Protein AF-A0A5C3N1X0-F1 (afdb_monomer)

Secondary structure (DSSP, 8-state):
-PPP----GGGG----PPPPPPSEEPPPEEETTEEEEEEEEE-SSHHHHHHHHHHIIIIITSSS--SEEEEEEEEEEEPTT--S-S-GGGEEEEEEEE-TT-TTHHHHHHHHHHHTT--SEEEEEEEEESS------

Solvent-accessible surface area (backbone atoms only — not comparable to full-atom values): 8055 Å² total; per-residue (Å²): 133,84,82,81,82,80,80,55,76,69,84,72,62,85,75,86,72,77,76,90,62,75,75,47,68,55,73,78,46,78,55,96,59,31,41,34,35,41,39,30,29,80,18,60,37,71,70,51,34,53,51,49,52,53,43,43,60,62,58,76,22,53,94,61,64,55,72,27,62,23,24,17,36,26,11,64,32,75,39,90,96,51,86,63,78,89,44,77,83,27,46,44,78,51,67,53,62,40,34,61,86,42,85,71,48,9,61,53,50,38,53,50,33,61,74,71,67,56,61,34,29,26,43,37,39,36,29,35,73,52,83,85,69,75,83,82,130

Sequence (137 aa):
MPPAITSTLDSFVSSSKTPRQVLAASQGIRDRKSTSVASAYKSSTPADARAVLKHHKRVVHEAKPASHEIAAWRCMVLKEGKTGLEGVDDFEVQSGWEDDGERYGGNKILKVMQTEGVIDVIVIVSRWYGFTFLDDG

pLDDT: mean 87.83, std 15.09, range [40.25, 98.69]

Foldseek 3Di:
DDDDPPPDCVVVDPDPDDPFDFPDKDPWDDDDQKIKMKTKGFAQDPVVLVVVLVCCQCPVCVVPHFPFKKKKAWHWDADPPADCPVPPVRTDIDIDIDCRPPPPPGVVVRVVCVVVVPHSMMMIMGMHGHPPPPDPD

Organism: NCBI:txid5364

Nearest PDB structures (foldseek):
  2cve-assembly1_A  TM=8.025E-01  e=1.179E-04  Thermus thermophilus HB8
  1vi7-assembly1_A  TM=7.397E-01  e=3.820E-04  Escherichia coli
  8wa1-assembly1_A  TM=2.534E-01  e=7.455E+00  Nicotiana tabacum
  8w9z-assembly1_a  TM=2.282E-01  e=7.455E+00  Nicotiana tabacum

InterPro domains:
  IPR001498 Impact, N-terminal [PF01205] (32-133)
  IPR020568 Ribosomal protein uS5 domain 2-type superfamily [SSF54211] (25-133)
  IPR023582 Impact family [PTHR16301] (19-130)
  IPR036956 Impact, N-terminal domain superfamily [G3DSA:3.30.230.30] (14-137)

Mean predicted aligned error: 8.34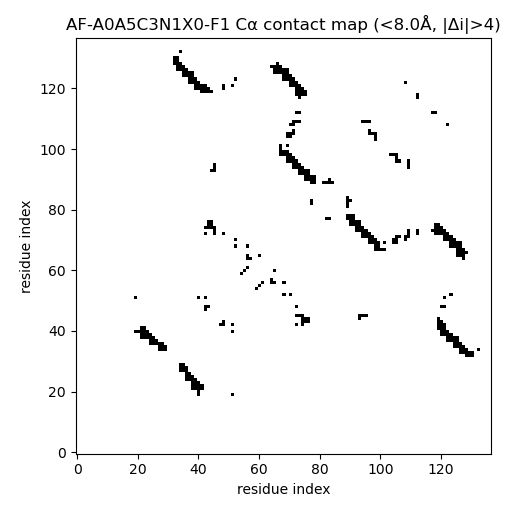 Å

Radius of gyration: 19.33 Å; Cα contacts (8 Å, |Δi|>4): 224; chains: 1; bounding box: 69×28×48 Å

Structure (mmCIF, N/CA/C/O backbone):
data_AF-A0A5C3N1X0-F1
#
_entry.id   AF-A0A5C3N1X0-F1
#
loop_
_atom_site.group_PDB
_atom_site.id
_atom_site.type_symbol
_atom_site.label_atom_id
_atom_site.label_alt_id
_atom_site.label_comp_id
_atom_site.label_asym_id
_atom_site.label_entity_id
_atom_site.label_seq_id
_atom_site.pdbx_PDB_ins_code
_atom_site.Cartn_x
_atom_site.Cartn_y
_atom_site.Cartn_z
_atom_site.occupancy
_atom_site.B_iso_or_equiv
_atom_site.auth_seq_id
_atom_site.auth_comp_id
_atom_site.auth_asym_id
_atom_site.auth_atom_id
_atom_site.pdbx_PDB_model_num
ATOM 1 N N . MET A 1 1 ? 51.852 11.530 16.881 1.00 48.66 1 MET A N 1
ATOM 2 C CA . MET A 1 1 ? 50.608 12.030 16.256 1.00 48.66 1 MET A CA 1
ATOM 3 C C . MET A 1 1 ? 49.490 11.085 16.678 1.00 48.66 1 MET A C 1
ATOM 5 O O . MET A 1 1 ? 49.620 9.909 16.357 1.00 48.66 1 MET A O 1
ATOM 9 N N . PRO A 1 2 ? 48.478 11.497 17.461 1.00 46.25 2 PRO A N 1
ATOM 10 C CA . PRO A 1 2 ? 47.322 10.632 17.683 1.00 46.25 2 PRO A CA 1
ATOM 11 C C . PRO A 1 2 ? 46.489 10.551 16.386 1.00 46.25 2 PRO A C 1
ATOM 13 O O . PRO A 1 2 ? 46.419 11.549 15.662 1.00 46.25 2 PRO A O 1
ATOM 16 N N . PRO A 1 3 ? 45.896 9.391 16.054 1.00 54.25 3 PRO A N 1
ATOM 17 C CA . PRO A 1 3 ? 45.050 9.259 14.873 1.00 54.25 3 PRO A CA 1
ATOM 18 C C . PRO A 1 3 ? 43.754 10.060 15.050 1.00 54.25 3 PRO A C 1
ATOM 20 O O . PRO A 1 3 ? 43.152 10.069 16.124 1.00 54.25 3 PRO A O 1
ATOM 23 N N . ALA A 1 4 ? 43.332 10.741 13.985 1.00 56.94 4 ALA A N 1
ATOM 24 C CA . ALA A 1 4 ? 42.059 11.444 13.936 1.00 56.94 4 ALA A CA 1
ATOM 25 C C . ALA A 1 4 ? 40.911 10.430 14.035 1.00 56.94 4 ALA A C 1
ATOM 27 O O . ALA A 1 4 ? 40.764 9.564 13.172 1.00 56.94 4 ALA A O 1
ATOM 28 N N . ILE A 1 5 ? 40.100 10.541 15.088 1.00 56.19 5 ILE A N 1
ATOM 29 C CA . ILE A 1 5 ? 38.881 9.748 15.253 1.00 56.19 5 ILE A CA 1
ATOM 30 C C . ILE A 1 5 ? 37.890 10.240 14.199 1.00 56.19 5 ILE A C 1
ATOM 32 O O . ILE A 1 5 ? 37.247 11.276 14.361 1.00 56.19 5 ILE A O 1
ATOM 36 N N . THR A 1 6 ? 37.795 9.520 13.088 1.00 56.75 6 THR A N 1
ATOM 37 C CA . THR A 1 6 ? 36.755 9.733 12.082 1.00 56.75 6 THR A CA 1
ATOM 38 C C . THR A 1 6 ? 35.475 9.115 12.634 1.00 56.75 6 THR A C 1
ATOM 40 O O . THR A 1 6 ? 35.157 7.959 12.385 1.00 56.75 6 THR A O 1
ATOM 43 N N . SER A 1 7 ? 34.780 9.873 13.480 1.00 59.84 7 SER A N 1
ATOM 44 C CA . SER A 1 7 ? 33.423 9.537 13.904 1.00 59.84 7 SER A CA 1
ATOM 45 C C . SER A 1 7 ? 32.510 9.716 12.691 1.00 59.84 7 SER A C 1
ATOM 47 O O . SER A 1 7 ? 32.187 10.847 12.321 1.00 59.84 7 SER A O 1
ATOM 49 N N . THR A 1 8 ? 32.186 8.626 11.991 1.00 75.50 8 THR A N 1
ATOM 50 C CA . THR A 1 8 ? 31.156 8.658 10.947 1.00 75.50 8 THR A CA 1
ATOM 51 C C . THR A 1 8 ? 29.779 8.680 11.603 1.00 75.50 8 THR A C 1
ATOM 53 O O . THR A 1 8 ? 29.593 8.207 12.724 1.00 75.50 8 THR A O 1
ATOM 56 N N . LEU A 1 9 ? 28.788 9.240 10.905 1.00 71.00 9 LEU A N 1
ATOM 57 C CA . LEU A 1 9 ? 27.405 9.329 11.392 1.00 71.00 9 LEU A CA 1
ATOM 58 C C . LEU A 1 9 ? 26.818 7.960 11.787 1.00 71.00 9 LEU A C 1
ATOM 60 O O . LEU A 1 9 ? 25.888 7.909 12.589 1.00 71.00 9 LEU A O 1
ATOM 64 N N . ASP A 1 10 ? 27.397 6.868 11.285 1.00 63.88 10 ASP A N 1
ATOM 65 C CA . ASP A 1 10 ? 27.003 5.488 11.567 1.00 63.88 10 ASP A CA 1
ATOM 66 C C . ASP A 1 10 ? 27.029 5.144 13.060 1.00 63.88 10 ASP A C 1
ATOM 68 O O . ASP A 1 10 ? 26.172 4.394 13.522 1.00 63.88 10 ASP A O 1
ATOM 72 N N . SER A 1 11 ? 27.936 5.735 13.853 1.00 70.50 11 SER A N 1
ATOM 73 C CA . SER A 1 11 ? 27.997 5.471 15.300 1.00 70.50 11 SER A CA 1
ATOM 74 C C . SER A 1 11 ? 26.793 6.017 16.074 1.00 70.50 11 SER A C 1
ATOM 76 O O . SER A 1 11 ? 26.572 5.628 17.219 1.00 70.50 11 SER A O 1
ATOM 78 N N . PHE A 1 12 ? 26.019 6.922 15.470 1.00 71.31 12 PHE A N 1
ATOM 79 C CA . PHE A 1 12 ? 24.812 7.505 16.062 1.00 71.31 12 PHE A CA 1
ATOM 80 C C . PHE A 1 12 ? 23.521 6.858 15.545 1.00 71.31 12 PHE A C 1
ATOM 82 O O . PHE A 1 12 ? 22.441 7.134 16.072 1.00 71.31 12 PHE A O 1
ATOM 89 N N . VAL A 1 13 ? 23.602 5.981 14.540 1.00 72.06 13 VAL A N 1
ATOM 90 C CA . VAL A 1 13 ? 22.435 5.287 13.987 1.00 72.06 13 VAL A CA 1
ATOM 91 C C . VAL A 1 13 ? 22.171 4.013 14.793 1.00 72.06 13 VAL A C 1
ATOM 93 O O . VAL A 1 13 ? 22.580 2.916 14.432 1.00 72.06 13 VAL A O 1
ATOM 96 N N . SER A 1 14 ? 21.428 4.149 15.891 1.00 64.31 14 SER A N 1
ATOM 97 C CA . SER A 1 14 ? 20.805 3.008 16.576 1.00 64.31 14 SER A CA 1
ATOM 98 C C . SER A 1 14 ? 19.428 2.748 15.960 1.00 64.31 14 SER A C 1
ATOM 100 O O . SER A 1 14 ? 18.413 3.272 16.420 1.00 64.31 14 SER A O 1
ATOM 102 N N . SER A 1 15 ? 19.377 1.995 14.859 1.00 63.34 15 SER A N 1
ATOM 103 C CA . SER A 1 15 ? 18.108 1.550 14.268 1.00 63.34 15 SER A CA 1
ATOM 104 C C . SER A 1 15 ? 17.942 0.047 14.460 1.00 63.34 15 SER A C 1
ATOM 106 O O . SER A 1 15 ? 18.535 -0.748 13.740 1.00 63.34 15 SER A O 1
ATOM 108 N N . SER A 1 16 ? 17.090 -0.343 15.409 1.00 61.81 16 SER A N 1
ATOM 109 C CA . SER A 1 16 ? 16.653 -1.730 15.629 1.00 61.81 16 SER A CA 1
ATOM 110 C C . SER A 1 16 ? 15.391 -2.098 14.837 1.00 61.81 16 SER A C 1
ATOM 112 O O . SER A 1 16 ? 14.834 -3.179 15.026 1.00 61.81 16 SER A O 1
ATOM 114 N N . LYS A 1 17 ? 14.896 -1.205 13.964 1.00 63.69 17 LYS A N 1
ATOM 115 C CA . LYS A 1 17 ? 13.681 -1.464 13.184 1.00 63.69 17 LYS A CA 1
ATOM 116 C C . LYS A 1 17 ? 13.918 -2.615 12.217 1.00 63.69 17 LYS A C 1
ATOM 118 O O . LYS A 1 17 ? 14.722 -2.496 11.295 1.00 63.69 17 LYS A O 1
ATOM 123 N N . THR A 1 18 ? 13.162 -3.694 12.401 1.00 66.88 18 THR A N 1
ATOM 124 C CA . THR A 1 18 ? 13.094 -4.792 11.439 1.00 66.88 18 THR A CA 1
ATOM 125 C C . THR A 1 18 ? 12.758 -4.231 10.053 1.00 66.88 18 THR A C 1
ATOM 127 O O . THR A 1 18 ? 11.811 -3.440 9.936 1.00 66.88 18 THR A O 1
ATOM 130 N N . PRO A 1 19 ? 13.513 -4.603 9.005 1.00 72.44 19 PRO A N 1
ATOM 131 C CA . PRO A 1 19 ? 13.193 -4.211 7.641 1.00 72.44 19 PRO A CA 1
ATOM 132 C C . PRO A 1 19 ? 11.763 -4.615 7.279 1.00 72.44 19 PRO A C 1
ATOM 134 O O . PRO A 1 19 ? 11.274 -5.668 7.692 1.00 72.44 19 PRO A O 1
ATOM 137 N N . ARG A 1 20 ? 11.075 -3.777 6.499 1.00 84.38 20 ARG A N 1
ATOM 138 C CA . ARG A 1 20 ? 9.725 -4.097 6.028 1.00 84.38 20 ARG A CA 1
ATOM 139 C C . ARG A 1 20 ? 9.812 -5.277 5.060 1.00 84.38 20 ARG A C 1
ATOM 141 O O . ARG A 1 20 ? 10.428 -5.161 4.006 1.00 84.38 20 ARG A O 1
ATOM 148 N N . GLN A 1 21 ? 9.192 -6.399 5.412 1.00 87.56 21 GLN A N 1
ATOM 149 C CA . GLN A 1 21 ? 9.234 -7.614 4.601 1.00 87.56 21 GLN A CA 1
ATOM 150 C C . GLN A 1 21 ? 8.051 -7.671 3.627 1.00 87.56 21 GLN A C 1
ATOM 152 O O . GLN A 1 21 ? 6.905 -7.434 4.017 1.00 87.56 21 GLN A O 1
ATOM 157 N N . VAL A 1 22 ? 8.335 -8.016 2.368 1.00 92.25 22 VAL A N 1
ATOM 158 C CA . VAL A 1 22 ? 7.313 -8.391 1.380 1.00 92.25 22 VAL A CA 1
ATOM 159 C C . VAL A 1 22 ? 6.620 -9.670 1.843 1.00 92.25 22 VAL A C 1
ATOM 161 O O . VAL A 1 22 ? 7.285 -10.660 2.134 1.00 92.25 22 VAL A O 1
ATOM 164 N N . LEU A 1 23 ? 5.288 -9.660 1.881 1.00 94.38 23 LEU A N 1
ATOM 165 C CA . LEU A 1 23 ? 4.492 -10.866 2.118 1.00 94.38 23 LEU A CA 1
ATOM 166 C C . LEU A 1 23 ? 4.438 -11.756 0.883 1.00 94.38 23 LEU A C 1
ATOM 168 O O . LEU A 1 23 ? 4.549 -12.972 0.987 1.00 94.38 23 LEU A O 1
ATOM 172 N N . ALA A 1 24 ? 4.232 -11.136 -0.275 1.00 95.19 24 ALA A N 1
ATOM 173 C CA . ALA A 1 24 ? 4.173 -11.804 -1.561 1.00 95.19 24 ALA A CA 1
ATOM 174 C C . ALA A 1 24 ? 4.501 -10.809 -2.674 1.00 95.19 24 ALA A C 1
ATOM 176 O O . ALA A 1 24 ? 4.160 -9.627 -2.574 1.00 95.19 24 ALA A O 1
ATOM 177 N N . ALA A 1 25 ? 5.117 -11.306 -3.740 1.00 96.38 25 ALA A N 1
ATOM 178 C CA . ALA A 1 25 ? 5.288 -10.583 -4.989 1.00 96.38 25 ALA A CA 1
ATOM 179 C C . ALA A 1 25 ? 4.696 -11.408 -6.136 1.00 96.38 25 ALA A C 1
ATOM 181 O O . ALA A 1 25 ? 4.771 -12.639 -6.128 1.00 96.38 25 ALA A O 1
ATOM 182 N N . SER A 1 26 ? 4.084 -10.740 -7.110 1.00 96.25 26 SER A N 1
ATOM 183 C CA . SER A 1 26 ? 3.621 -11.389 -8.331 1.00 96.25 26 SER A CA 1
ATOM 184 C C . SER A 1 26 ? 4.798 -11.723 -9.243 1.00 96.25 26 SER A C 1
ATOM 186 O O . SER A 1 26 ? 5.892 -11.174 -9.124 1.00 96.25 26 SER A O 1
ATOM 188 N N . GLN A 1 27 ? 4.539 -12.561 -10.241 1.00 94.56 27 GLN A N 1
ATOM 189 C CA . GLN A 1 27 ? 5.398 -12.607 -11.420 1.00 94.56 27 GLN A CA 1
ATOM 190 C C . GLN A 1 27 ? 5.329 -11.278 -12.190 1.00 94.56 27 GLN A C 1
ATOM 192 O O . GLN A 1 27 ? 4.376 -10.503 -12.039 1.00 94.56 27 GLN A O 1
ATOM 197 N N . GLY A 1 28 ? 6.334 -11.032 -13.033 1.00 93.25 28 GLY A N 1
ATOM 198 C CA . GLY A 1 28 ? 6.352 -9.891 -13.940 1.00 93.25 28 GLY A CA 1
ATOM 199 C C . GLY A 1 28 ? 5.341 -10.053 -15.072 1.00 93.25 28 GLY A C 1
ATOM 200 O O . GLY A 1 28 ? 5.403 -11.011 -15.840 1.00 93.25 28 GLY A O 1
ATOM 201 N N . ILE A 1 29 ? 4.430 -9.091 -15.202 1.00 92.75 29 ILE A N 1
ATOM 202 C CA . ILE A 1 29 ? 3.481 -9.014 -16.313 1.00 92.75 29 ILE A CA 1
ATOM 203 C C . ILE A 1 29 ? 4.024 -8.023 -17.334 1.00 92.75 29 ILE A C 1
ATOM 205 O O . ILE A 1 29 ? 4.288 -6.867 -17.002 1.00 92.75 29 ILE A O 1
ATOM 209 N N . ARG A 1 30 ? 4.170 -8.467 -18.584 1.00 91.75 30 ARG A N 1
ATOM 210 C CA . ARG A 1 30 ? 4.569 -7.613 -19.706 1.00 91.75 30 ARG A CA 1
ATOM 211 C C . ARG A 1 30 ? 3.344 -7.207 -20.509 1.00 91.75 30 ARG A C 1
ATOM 213 O O . ARG A 1 30 ? 2.616 -8.066 -20.995 1.00 91.75 30 ARG A O 1
ATOM 220 N N . ASP A 1 31 ? 3.159 -5.907 -20.684 1.00 87.50 31 ASP A N 1
ATOM 221 C CA . ASP A 1 31 ? 2.181 -5.345 -21.610 1.00 87.50 31 ASP A CA 1
ATOM 222 C C . ASP A 1 31 ? 2.842 -4.244 -22.441 1.00 87.50 31 ASP A C 1
ATOM 224 O O . ASP A 1 31 ? 3.396 -3.272 -21.917 1.00 87.50 31 ASP A O 1
ATOM 228 N N . ARG A 1 32 ? 2.796 -4.400 -23.766 1.00 86.19 32 ARG A N 1
ATOM 229 C CA . ARG A 1 32 ? 3.457 -3.510 -24.733 1.00 86.19 32 ARG A CA 1
ATOM 230 C C . ARG A 1 32 ? 4.950 -3.322 -24.407 1.00 86.19 32 ARG A C 1
ATOM 232 O O . ARG A 1 32 ? 5.731 -4.255 -24.546 1.00 86.19 32 ARG A O 1
ATOM 239 N N . LYS A 1 33 ? 5.351 -2.106 -24.014 1.00 87.50 33 LYS A N 1
ATOM 240 C CA . LYS A 1 33 ? 6.726 -1.720 -23.638 1.00 87.50 33 LYS A CA 1
ATOM 241 C C . LYS A 1 33 ? 6.889 -1.548 -22.127 1.00 87.50 33 LYS A C 1
ATOM 243 O O . LYS A 1 33 ? 7.828 -0.889 -21.687 1.00 87.50 33 LYS A O 1
ATOM 248 N N . SER A 1 34 ? 5.949 -2.066 -21.347 1.00 89.56 34 SER A N 1
ATOM 249 C CA . SER A 1 34 ? 5.964 -1.961 -19.899 1.00 89.56 34 SER A CA 1
ATOM 250 C C . SER A 1 34 ? 5.997 -3.327 -19.255 1.00 89.56 34 SER A C 1
ATOM 252 O O . SER A 1 34 ? 5.403 -4.283 -19.749 1.00 89.56 34 SER A O 1
ATOM 254 N N . THR A 1 35 ? 6.673 -3.386 -18.119 1.00 93.00 35 THR A N 1
ATOM 255 C CA . THR A 1 35 ? 6.620 -4.538 -17.226 1.00 93.00 35 THR A CA 1
ATOM 256 C C . THR A 1 35 ? 6.136 -4.068 -15.869 1.00 93.00 35 THR A C 1
ATOM 258 O O . THR A 1 35 ? 6.532 -2.990 -15.416 1.00 93.00 35 THR A O 1
ATOM 261 N N . SER A 1 36 ? 5.285 -4.867 -15.239 1.00 93.69 36 SER A N 1
ATOM 262 C CA . SER A 1 36 ? 4.705 -4.579 -13.935 1.00 93.69 36 SER A CA 1
ATOM 263 C C . SER A 1 36 ? 4.873 -5.750 -12.978 1.00 93.69 36 SER A C 1
ATOM 265 O O . SER A 1 36 ? 4.711 -6.902 -13.376 1.00 93.69 36 SER A O 1
ATOM 267 N N . VAL A 1 37 ? 5.158 -5.446 -11.714 1.00 96.88 37 VAL A N 1
ATOM 268 C CA . VAL A 1 37 ? 5.220 -6.411 -10.607 1.00 96.88 37 VAL A CA 1
ATOM 269 C C . VAL A 1 37 ? 4.399 -5.853 -9.450 1.00 96.88 37 VAL A C 1
ATOM 271 O O . VAL A 1 37 ? 4.533 -4.681 -9.108 1.00 96.88 37 VAL A O 1
ATOM 274 N N . ALA A 1 38 ? 3.541 -6.679 -8.856 1.00 97.69 38 ALA A N 1
ATOM 275 C CA . ALA A 1 38 ? 2.802 -6.333 -7.650 1.00 97.69 38 ALA A CA 1
ATOM 276 C C . ALA A 1 38 ? 3.530 -6.873 -6.412 1.00 97.69 38 ALA A C 1
ATOM 278 O O . ALA A 1 38 ? 3.938 -8.029 -6.404 1.00 97.69 38 ALA A O 1
ATOM 279 N N . SER A 1 39 ? 3.643 -6.071 -5.359 1.00 98.19 39 SER A N 1
ATOM 280 C CA . SER A 1 39 ? 4.189 -6.444 -4.052 1.00 98.19 39 SER A CA 1
ATOM 281 C C . SER A 1 39 ? 3.168 -6.151 -2.957 1.00 98.19 39 SER A C 1
ATOM 283 O O . SER A 1 39 ? 2.607 -5.056 -2.899 1.00 98.19 39 SER A O 1
ATOM 285 N N . ALA A 1 40 ? 2.940 -7.113 -2.068 1.00 98.06 40 ALA A N 1
ATOM 286 C CA . ALA A 1 40 ? 2.052 -6.976 -0.919 1.00 98.06 40 ALA A CA 1
ATOM 287 C C . ALA A 1 40 ? 2.853 -6.883 0.384 1.00 98.06 40 ALA A C 1
ATOM 289 O O . ALA A 1 40 ? 3.795 -7.645 0.607 1.00 98.06 40 ALA A O 1
ATOM 290 N N . TYR A 1 41 ? 2.436 -5.987 1.273 1.00 98.25 41 TYR A N 1
ATOM 291 C CA . TYR A 1 41 ? 3.038 -5.780 2.589 1.00 98.25 41 TYR A CA 1
ATOM 292 C C . TYR A 1 41 ? 1.957 -5.703 3.660 1.00 98.25 41 TYR A C 1
ATOM 294 O O . TYR A 1 41 ? 0.877 -5.172 3.400 1.00 98.25 41 TYR A O 1
ATOM 302 N N . LYS A 1 42 ? 2.264 -6.144 4.887 1.00 97.25 42 LYS A N 1
ATOM 303 C CA . LYS A 1 42 ? 1.393 -5.856 6.037 1.00 97.25 42 LYS A CA 1
ATOM 304 C C . LYS A 1 42 ? 1.335 -4.355 6.261 1.00 97.25 42 LYS A C 1
ATOM 306 O O . LYS A 1 42 ? 2.374 -3.694 6.251 1.00 97.25 42 LYS A O 1
ATOM 311 N N . SER A 1 43 ? 0.136 -3.851 6.514 1.00 96.69 43 SER A N 1
ATOM 312 C CA . SER A 1 43 ? -0.044 -2.501 7.015 1.00 96.69 43 SER A CA 1
ATOM 313 C C . SER A 1 43 ? -1.360 -2.344 7.759 1.00 96.69 43 SER A C 1
ATOM 315 O O . SER A 1 43 ? -2.432 -2.532 7.192 1.00 96.69 43 SER A O 1
ATOM 317 N N . SER A 1 44 ? -1.272 -1.954 9.027 1.00 93.75 44 SER A N 1
ATOM 318 C CA . SER A 1 44 ? -2.432 -1.851 9.922 1.00 93.75 44 SER A CA 1
ATOM 319 C C . SER A 1 44 ? -2.974 -0.427 10.055 1.00 93.75 44 SER A C 1
ATOM 321 O O . SER A 1 44 ? -3.947 -0.210 10.761 1.00 93.75 44 SER A O 1
ATOM 323 N N . THR A 1 45 ? -2.359 0.569 9.406 1.00 97.06 45 THR A N 1
ATOM 324 C CA . THR A 1 45 ? -2.878 1.948 9.378 1.00 97.06 45 THR A CA 1
ATOM 325 C C . THR A 1 45 ? -2.567 2.619 8.038 1.00 97.06 45 THR A C 1
ATOM 327 O O . THR A 1 45 ? -1.519 2.342 7.451 1.00 97.06 45 THR A O 1
ATOM 330 N N . PRO A 1 46 ? -3.379 3.585 7.570 1.00 98.06 46 PRO A N 1
ATOM 331 C CA . PRO A 1 46 ? -3.059 4.343 6.356 1.00 98.06 46 PRO A CA 1
ATOM 332 C C . PRO A 1 46 ? -1.726 5.103 6.417 1.00 98.06 46 PRO A C 1
ATOM 334 O O . PRO A 1 46 ? -1.067 5.308 5.399 1.00 98.06 46 PRO A O 1
ATOM 337 N N . ALA A 1 47 ? -1.319 5.554 7.608 1.00 97.31 47 ALA A N 1
ATOM 338 C CA . ALA A 1 47 ? -0.029 6.213 7.799 1.00 97.31 47 ALA A CA 1
ATOM 339 C C . ALA A 1 47 ? 1.136 5.237 7.586 1.00 97.31 47 ALA A C 1
ATOM 341 O O . ALA A 1 47 ? 2.107 5.571 6.903 1.00 97.31 47 ALA A O 1
ATOM 342 N N . ASP A 1 48 ? 1.017 4.022 8.123 1.00 96.81 48 ASP A N 1
ATOM 343 C CA . ASP A 1 48 ? 1.990 2.963 7.887 1.00 96.81 48 ASP A CA 1
ATOM 344 C C . ASP A 1 48 ? 2.019 2.544 6.411 1.00 96.81 48 ASP A C 1
ATOM 346 O O . ASP A 1 48 ? 3.104 2.430 5.847 1.00 96.81 48 ASP A O 1
ATOM 350 N N . ALA A 1 49 ? 0.864 2.437 5.750 1.00 98.00 49 ALA A N 1
ATOM 351 C CA . ALA A 1 49 ? 0.766 2.065 4.339 1.00 98.00 49 ALA A CA 1
ATOM 352 C C . ALA A 1 49 ? 1.558 3.041 3.453 1.00 98.00 49 ALA A C 1
ATOM 354 O O . ALA A 1 49 ? 2.402 2.638 2.651 1.00 98.00 49 ALA A O 1
ATOM 355 N N . ARG A 1 50 ? 1.396 4.349 3.680 1.00 97.94 50 ARG A N 1
ATOM 356 C CA . ARG A 1 50 ? 2.188 5.385 2.996 1.00 97.94 50 ARG A CA 1
ATOM 357 C C . ARG A 1 50 ? 3.681 5.308 3.320 1.00 97.94 50 ARG A C 1
ATOM 359 O O . ARG A 1 50 ? 4.523 5.551 2.454 1.00 97.94 50 ARG A O 1
ATOM 366 N N . ALA A 1 51 ? 4.038 4.946 4.551 1.00 96.88 51 ALA A N 1
ATOM 367 C CA . ALA A 1 51 ? 5.433 4.731 4.925 1.00 96.88 51 ALA A CA 1
ATOM 368 C C . ALA A 1 51 ? 6.040 3.493 4.238 1.00 96.88 51 ALA A C 1
ATOM 370 O O . ALA A 1 51 ? 7.209 3.537 3.849 1.00 96.88 51 ALA A O 1
ATOM 371 N N . VAL A 1 52 ? 5.263 2.418 4.054 1.00 97.50 52 VAL A N 1
ATOM 372 C CA . VAL A 1 52 ? 5.652 1.245 3.257 1.00 97.50 52 VAL A CA 1
ATOM 373 C C . VAL A 1 52 ? 5.873 1.650 1.804 1.00 97.50 52 VAL A C 1
ATOM 375 O O . VAL A 1 52 ? 6.936 1.354 1.267 1.00 97.50 52 VAL A O 1
ATOM 378 N N . LEU A 1 53 ? 4.938 2.381 1.191 1.00 97.81 53 LEU A N 1
ATOM 379 C CA . LEU A 1 53 ? 5.069 2.855 -0.190 1.00 97.81 53 LEU A CA 1
ATOM 380 C C . LEU A 1 53 ? 6.340 3.687 -0.393 1.00 97.81 53 LEU A C 1
ATOM 382 O O . LEU A 1 53 ? 7.121 3.442 -1.312 1.00 97.81 53 LEU A O 1
ATOM 386 N N . LYS A 1 54 ? 6.608 4.627 0.521 1.00 97.06 54 LYS A N 1
ATOM 387 C CA . LYS A 1 54 ? 7.834 5.434 0.494 1.00 97.06 54 LYS A CA 1
ATOM 388 C C . LYS A 1 54 ? 9.095 4.575 0.615 1.00 97.06 54 LYS A C 1
ATOM 390 O O . LYS A 1 54 ? 10.081 4.861 -0.058 1.00 97.06 54 LYS A O 1
ATOM 395 N N . HIS A 1 55 ? 9.081 3.560 1.480 1.00 95.56 55 HIS A N 1
ATOM 396 C CA . HIS A 1 55 ? 10.201 2.633 1.640 1.00 95.56 55 HIS A CA 1
ATOM 397 C C . HIS A 1 55 ? 10.412 1.781 0.384 1.00 95.56 55 HIS A C 1
ATOM 399 O O . HIS A 1 55 ? 11.539 1.678 -0.088 1.00 95.56 55 HIS A O 1
ATOM 405 N N . HIS A 1 56 ? 9.340 1.239 -0.193 1.00 96.62 56 HIS A N 1
ATOM 406 C CA . HIS A 1 56 ? 9.386 0.466 -1.429 1.00 96.62 56 HIS A CA 1
ATOM 407 C C . HIS A 1 56 ? 10.038 1.274 -2.559 1.00 96.62 56 HIS A C 1
ATOM 409 O O . HIS A 1 56 ? 11.061 0.874 -3.107 1.00 96.62 56 HIS A O 1
ATOM 415 N N . LYS A 1 57 ? 9.543 2.497 -2.787 1.00 95.44 57 LYS A N 1
ATOM 416 C CA . LYS A 1 57 ? 10.052 3.400 -3.827 1.00 95.44 57 LYS A CA 1
ATOM 417 C C . LYS A 1 57 ? 11.516 3.810 -3.633 1.00 95.44 57 LYS A C 1
ATOM 419 O O . LYS A 1 57 ? 12.228 3.994 -4.611 1.00 95.44 57 LYS A O 1
ATOM 424 N N . ARG A 1 58 ? 11.954 4.035 -2.388 1.00 94.88 58 ARG A N 1
ATOM 425 C CA . ARG A 1 58 ? 13.258 4.672 -2.101 1.00 94.88 58 ARG A CA 1
ATOM 426 C C . ARG A 1 58 ? 14.360 3.723 -1.663 1.00 94.88 58 ARG A C 1
ATOM 428 O O . ARG A 1 58 ? 15.506 4.140 -1.665 1.00 94.88 58 ARG A O 1
ATOM 435 N N . VAL A 1 59 ? 14.007 2.525 -1.213 1.00 93.00 59 VAL A N 1
ATOM 436 C CA . VAL A 1 59 ? 14.961 1.5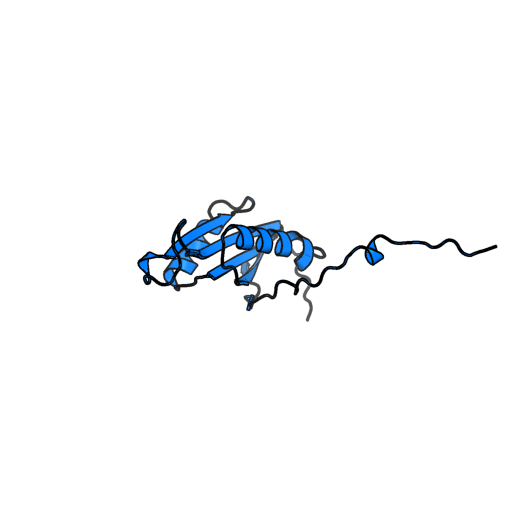55 -0.664 1.00 93.00 59 VAL A CA 1
ATOM 437 C C . VAL A 1 59 ? 14.913 0.276 -1.481 1.00 93.00 59 VAL A C 1
ATOM 439 O O . VAL A 1 59 ? 15.931 -0.143 -2.011 1.00 93.00 59 VAL A O 1
ATOM 442 N N . VAL A 1 60 ? 13.728 -0.318 -1.651 1.00 93.38 60 VAL A N 1
ATOM 443 C CA . VAL A 1 60 ? 13.599 -1.576 -2.409 1.00 93.38 60 VAL A CA 1
ATOM 444 C C . VAL A 1 60 ? 13.938 -1.355 -3.885 1.00 93.38 60 VAL A C 1
ATOM 446 O O . VAL A 1 60 ? 14.685 -2.133 -4.469 1.00 93.38 60 VAL A O 1
ATOM 449 N N . HIS A 1 61 ? 13.450 -0.263 -4.475 1.00 94.25 61 HIS A N 1
ATOM 450 C CA . HIS A 1 61 ? 13.723 0.107 -5.866 1.00 94.25 61 HIS A CA 1
ATOM 451 C C . HIS A 1 61 ? 14.795 1.190 -6.025 1.00 94.25 61 HIS A C 1
ATOM 453 O O . HIS A 1 61 ? 14.858 1.831 -7.069 1.00 94.25 61 HIS A O 1
ATOM 459 N N . GLU A 1 62 ? 15.674 1.378 -5.034 1.00 92.94 62 GLU A N 1
ATOM 460 C CA . GLU A 1 62 ? 16.775 2.349 -5.131 1.00 92.94 62 GLU A CA 1
ATOM 461 C C . GLU A 1 62 ? 17.665 2.080 -6.354 1.00 92.94 62 GLU A C 1
ATOM 463 O O . GLU A 1 62 ? 17.897 2.972 -7.168 1.00 92.94 62 GLU A O 1
ATOM 468 N N . ALA A 1 63 ? 18.115 0.832 -6.514 1.00 92.50 63 ALA A N 1
ATOM 469 C CA . ALA A 1 63 ? 19.009 0.439 -7.601 1.00 92.50 63 ALA A CA 1
ATOM 470 C C . ALA A 1 63 ? 18.330 0.469 -8.981 1.00 92.50 63 ALA A C 1
ATOM 472 O O . ALA A 1 63 ? 18.993 0.668 -9.999 1.00 92.50 63 ALA A O 1
ATOM 473 N N . LYS A 1 64 ? 17.007 0.265 -9.027 1.00 91.00 64 LYS A N 1
ATOM 474 C CA . LYS A 1 64 ? 16.224 0.223 -10.268 1.00 91.00 64 LYS A CA 1
ATOM 475 C C . LYS A 1 64 ? 14.849 0.876 -10.078 1.00 91.00 64 LYS A C 1
ATOM 477 O O . LYS A 1 64 ? 13.846 0.165 -9.961 1.00 91.00 64 LYS A O 1
ATOM 482 N N . PRO A 1 65 ? 14.777 2.217 -10.088 1.00 94.50 65 PRO A N 1
ATOM 483 C CA . PRO A 1 65 ? 13.528 2.928 -9.846 1.00 94.50 65 PRO A CA 1
ATOM 484 C C . PRO A 1 65 ? 12.445 2.547 -10.858 1.00 94.50 65 PRO A C 1
ATOM 486 O O . PRO A 1 65 ? 12.693 2.520 -12.068 1.00 94.50 65 PRO A O 1
ATOM 489 N N . ALA A 1 66 ? 11.237 2.262 -10.371 1.00 94.56 66 ALA A N 1
ATOM 490 C CA . ALA A 1 66 ? 10.070 2.126 -11.231 1.00 94.56 66 ALA A CA 1
ATOM 491 C C . ALA A 1 66 ? 9.699 3.477 -11.851 1.00 94.56 66 ALA A C 1
ATOM 493 O O . ALA A 1 66 ? 9.918 4.537 -11.264 1.00 94.56 66 ALA A O 1
ATOM 494 N N . SER A 1 67 ? 9.111 3.438 -13.046 1.00 94.25 67 SER A N 1
ATOM 495 C CA . SER A 1 67 ? 8.538 4.633 -13.671 1.00 94.25 67 SER A CA 1
ATOM 496 C C . SER A 1 67 ? 7.333 5.140 -12.879 1.00 94.25 67 SER A C 1
ATOM 498 O O . SER A 1 67 ? 7.157 6.348 -12.761 1.00 94.25 67 SER A O 1
ATOM 500 N N . HIS A 1 68 ? 6.536 4.217 -12.329 1.00 94.31 68 HIS A N 1
ATOM 501 C CA . HIS A 1 68 ? 5.386 4.514 -11.480 1.00 94.31 68 HIS A CA 1
ATOM 502 C C . HIS A 1 68 ? 5.254 3.476 -10.364 1.00 94.31 68 HIS A C 1
ATOM 504 O O . HIS A 1 68 ? 5.425 2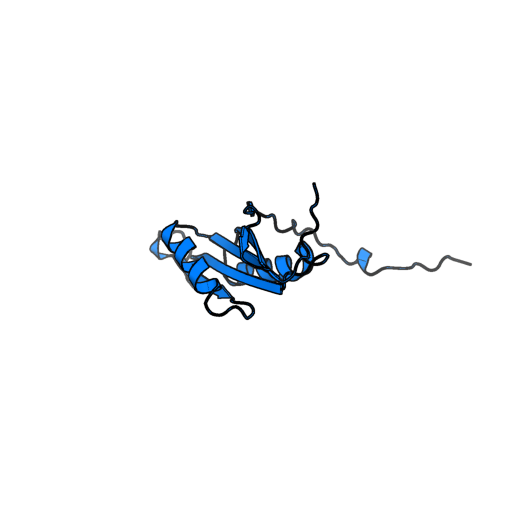.279 -10.611 1.00 94.31 68 HIS A O 1
ATOM 510 N N . GLU A 1 69 ? 4.905 3.944 -9.169 1.00 96.62 69 GLU A N 1
ATOM 511 C CA . GLU A 1 69 ? 4.560 3.131 -8.000 1.00 96.62 69 GLU A CA 1
ATOM 512 C C . GLU A 1 69 ? 3.098 3.371 -7.616 1.00 96.62 69 GLU A C 1
ATOM 514 O O . GLU A 1 69 ? 2.768 4.322 -6.911 1.00 96.62 69 GLU A O 1
ATOM 519 N N . ILE A 1 70 ? 2.208 2.510 -8.099 1.00 97.50 70 ILE A N 1
ATOM 520 C CA . ILE A 1 70 ? 0.761 2.645 -7.915 1.00 97.50 70 ILE A CA 1
ATOM 521 C C . ILE A 1 70 ? 0.364 1.804 -6.714 1.00 97.50 70 ILE A C 1
ATOM 523 O O . ILE A 1 70 ? 0.696 0.626 -6.665 1.00 97.50 70 ILE A O 1
ATOM 527 N N . ALA A 1 71 ? -0.376 2.345 -5.756 1.00 98.31 71 ALA A N 1
ATOM 528 C CA . ALA A 1 71 ? -0.697 1.612 -4.540 1.00 98.31 71 ALA A CA 1
ATOM 529 C C . ALA A 1 71 ? -2.162 1.714 -4.138 1.00 98.31 71 ALA A C 1
ATOM 531 O O . ALA A 1 71 ? -2.838 2.697 -4.428 1.00 98.31 71 ALA A O 1
ATOM 532 N N . ALA A 1 72 ? -2.626 0.711 -3.398 1.00 98.62 72 ALA A N 1
ATOM 533 C CA . ALA A 1 72 ? -3.864 0.764 -2.636 1.00 98.62 72 ALA A CA 1
ATOM 534 C C . ALA A 1 72 ? -3.709 0.022 -1.311 1.00 98.62 72 ALA A C 1
ATOM 536 O O . ALA A 1 72 ? -2.934 -0.928 -1.201 1.00 98.62 72 ALA A O 1
ATOM 537 N N . TRP A 1 73 ? -4.456 0.451 -0.301 1.00 98.69 73 TRP A N 1
ATOM 538 C CA . TRP A 1 73 ? -4.457 -0.176 1.014 1.00 98.69 73 TRP A CA 1
ATOM 539 C C . TRP A 1 73 ? -5.860 -0.252 1.599 1.00 98.69 73 TRP A C 1
ATOM 541 O O . TRP A 1 73 ? -6.743 0.554 1.285 1.00 98.69 73 TRP A O 1
ATOM 551 N N . ARG A 1 74 ? -6.035 -1.224 2.493 1.00 98.50 74 ARG A N 1
ATOM 552 C CA . ARG A 1 74 ? -7.209 -1.382 3.353 1.00 98.50 74 ARG A CA 1
ATOM 553 C C . ARG A 1 74 ? -6.709 -1.756 4.739 1.00 98.50 74 ARG A C 1
ATOM 555 O O . ARG A 1 74 ? -6.056 -2.783 4.874 1.00 98.50 74 ARG A O 1
ATOM 562 N N . CYS A 1 75 ? -7.012 -0.945 5.742 1.00 98.19 75 CYS A N 1
ATOM 563 C CA . CYS A 1 75 ? -6.560 -1.152 7.115 1.00 98.19 75 CYS A CA 1
ATOM 564 C C . CYS A 1 75 ? -7.770 -1.203 8.045 1.00 98.19 75 CYS A C 1
ATOM 566 O O . CYS A 1 75 ? -8.583 -0.278 8.036 1.00 98.19 75 CYS A O 1
ATOM 568 N N . MET A 1 76 ? -7.882 -2.266 8.835 1.00 97.12 76 MET A N 1
ATOM 569 C CA . MET A 1 76 ? -8.810 -2.334 9.954 1.00 97.12 76 MET A CA 1
ATOM 570 C C . MET A 1 76 ? -8.207 -1.546 11.113 1.00 97.12 76 MET A C 1
ATOM 572 O O . MET A 1 76 ? -7.184 -1.927 11.677 1.00 97.12 76 MET A O 1
ATOM 576 N N . VAL A 1 77 ? -8.824 -0.422 11.454 1.00 96.94 77 VAL A N 1
ATOM 577 C CA . VAL A 1 77 ? -8.334 0.468 12.504 1.00 96.94 77 VAL A CA 1
ATOM 578 C C . VAL A 1 77 ? -9.341 0.567 13.633 1.00 96.94 77 VAL A C 1
ATOM 580 O O . VAL A 1 77 ? -10.550 0.483 13.421 1.00 96.94 77 VAL A O 1
ATOM 583 N N . LEU A 1 78 ? -8.822 0.761 14.840 1.00 96.56 78 LEU A N 1
ATOM 584 C CA . LEU A 1 78 ? -9.625 1.096 16.002 1.00 96.56 78 LEU A CA 1
ATOM 585 C C . LEU A 1 78 ? -10.163 2.524 15.844 1.00 96.56 78 LEU A C 1
ATOM 587 O O . LEU A 1 78 ? -9.392 3.444 15.562 1.00 96.56 78 LEU A O 1
ATOM 591 N N . LYS A 1 79 ? -11.473 2.706 16.020 1.00 96.06 79 LYS A N 1
ATOM 592 C CA . LYS A 1 79 ? -12.111 4.025 16.006 1.00 96.06 79 LYS A CA 1
ATOM 593 C C . LYS A 1 79 ? -11.613 4.868 17.176 1.00 96.06 79 LYS A C 1
ATOM 595 O O . LYS A 1 79 ? -11.283 4.358 18.248 1.00 96.06 79 LYS A O 1
ATOM 600 N N . GLU A 1 80 ? -11.589 6.180 16.981 1.00 94.75 80 GLU A N 1
ATOM 601 C CA . GLU A 1 80 ? -11.190 7.114 18.030 1.00 94.75 80 GLU A CA 1
ATOM 602 C C . GLU A 1 80 ? -12.077 6.962 19.278 1.00 94.75 80 GLU A C 1
ATOM 604 O O . GLU A 1 80 ? -13.297 6.830 19.185 1.00 94.75 80 GLU A O 1
ATOM 609 N N . GLY A 1 81 ? -11.450 6.943 20.458 1.00 95.25 81 GLY A N 1
ATOM 610 C CA . GLY A 1 81 ? -12.141 6.778 21.739 1.00 95.25 81 GLY A CA 1
ATOM 611 C C . GLY A 1 81 ? -12.613 5.353 22.052 1.00 95.25 81 GLY A C 1
ATOM 612 O O . GLY A 1 81 ? -13.190 5.140 23.117 1.00 95.25 81 GLY A O 1
ATOM 613 N N . LYS A 1 82 ? -12.367 4.375 21.171 1.00 96.75 82 LYS A N 1
ATOM 614 C CA . LYS A 1 82 ? -12.695 2.965 21.408 1.00 96.75 82 LYS A CA 1
ATOM 615 C C . LYS A 1 82 ? -11.527 2.187 22.002 1.00 96.75 82 LYS A C 1
ATOM 617 O O . LYS A 1 82 ? -10.377 2.611 21.925 1.00 96.75 82 LYS A O 1
ATOM 622 N N . THR A 1 83 ? -11.836 1.051 22.626 1.00 94.75 83 THR A N 1
ATOM 623 C CA . THR A 1 83 ? -10.841 0.197 23.302 1.00 94.75 83 THR A CA 1
ATOM 624 C C . THR A 1 83 ? -10.528 -1.076 22.521 1.00 94.75 83 THR A C 1
ATOM 626 O O . THR A 1 83 ? -9.483 -1.684 22.740 1.00 94.75 83 THR A O 1
ATOM 629 N N . GLY A 1 84 ? -11.417 -1.480 21.610 1.00 93.88 84 GLY A N 1
ATOM 630 C CA . GLY A 1 84 ? -11.319 -2.724 20.851 1.00 93.88 84 GLY A CA 1
ATOM 631 C C . GLY A 1 84 ? -11.860 -3.931 21.616 1.00 93.88 84 GLY A C 1
ATOM 632 O O . GLY A 1 84 ? -11.774 -5.051 21.118 1.00 93.88 84 GLY A O 1
ATOM 633 N N . LEU A 1 85 ? -12.405 -3.717 22.820 1.00 94.75 85 LEU A N 1
ATOM 634 C CA . LEU A 1 85 ? -12.950 -4.762 23.688 1.00 94.75 85 LEU A CA 1
ATOM 635 C C . LEU A 1 85 ? -14.482 -4.857 23.611 1.00 94.75 85 LEU A C 1
ATOM 637 O O . LEU A 1 85 ? -15.039 -5.865 24.038 1.00 94.75 85 LEU A O 1
ATOM 641 N N . GLU A 1 86 ? -15.163 -3.846 23.057 1.00 92.75 86 GLU A N 1
ATOM 642 C CA . GLU A 1 86 ? -16.635 -3.798 22.967 1.00 92.75 86 GLU A CA 1
ATOM 643 C C . GLU A 1 86 ? -17.190 -4.518 21.723 1.00 92.75 86 GLU A C 1
ATOM 645 O O . GLU A 1 86 ? -18.398 -4.545 21.498 1.00 92.75 86 GLU A O 1
ATOM 650 N N . GLY A 1 87 ? -16.317 -5.142 20.927 1.00 92.31 87 GLY A N 1
ATOM 651 C CA . GLY A 1 87 ? -16.679 -5.944 19.760 1.00 92.31 87 GLY A CA 1
ATOM 652 C C . GLY A 1 87 ? -16.343 -5.274 18.429 1.00 92.31 87 GLY A C 1
ATOM 653 O O . GLY A 1 87 ? -15.553 -4.337 18.354 1.00 92.31 87 GLY A O 1
ATOM 654 N N . VAL A 1 88 ? -16.926 -5.793 17.345 1.00 91.44 88 VAL A N 1
ATOM 655 C CA . VAL A 1 88 ? -16.577 -5.402 15.965 1.00 91.44 88 VAL A CA 1
ATOM 656 C C . VAL A 1 88 ? -16.875 -3.933 15.651 1.00 91.44 88 VAL A C 1
ATOM 658 O O . VAL A 1 88 ? -16.198 -3.339 14.815 1.00 91.44 88 VAL A O 1
ATOM 661 N N . ASP A 1 89 ? -17.837 -3.330 16.352 1.00 95.19 89 ASP A N 1
ATOM 662 C CA . ASP A 1 89 ? -18.240 -1.936 16.150 1.00 95.19 89 ASP A CA 1
ATOM 663 C C . ASP A 1 89 ? -17.182 -0.926 16.612 1.00 95.19 89 ASP A C 1
ATOM 665 O O . ASP A 1 89 ? -17.243 0.243 16.217 1.00 95.19 89 ASP A O 1
ATOM 669 N N . ASP A 1 90 ? -16.180 -1.365 17.378 1.00 97.06 90 ASP A N 1
ATOM 670 C CA . ASP A 1 90 ? -15.025 -0.545 17.748 1.00 97.06 90 ASP A CA 1
ATOM 671 C C . ASP A 1 90 ? -14.073 -0.295 16.575 1.00 97.06 90 ASP A C 1
ATOM 673 O O . ASP A 1 90 ? -13.224 0.591 16.656 1.00 97.06 90 ASP A O 1
ATOM 677 N N . PHE A 1 91 ? -14.223 -1.032 15.474 1.00 96.62 91 PHE A N 1
ATOM 678 C CA . PHE A 1 91 ? -13.321 -0.975 14.334 1.00 96.62 91 PHE A CA 1
ATOM 679 C C . PHE A 1 91 ? -13.988 -0.381 13.094 1.00 96.62 91 PHE A C 1
ATOM 681 O O . PHE A 1 91 ? -15.205 -0.435 12.900 1.00 96.62 91 PHE A O 1
ATOM 688 N N . GLU A 1 92 ? -13.169 0.191 12.219 1.00 97.31 92 GLU A N 1
ATOM 689 C CA . GLU A 1 92 ? -13.559 0.612 10.877 1.00 97.31 92 GLU A CA 1
ATOM 690 C C . GLU A 1 92 ? -12.492 0.237 9.850 1.00 97.31 92 GLU A C 1
ATOM 692 O O . GLU A 1 92 ? -11.320 0.052 10.174 1.00 97.31 92 GLU A O 1
ATOM 697 N N . VAL A 1 93 ? -12.894 0.132 8.583 1.00 97.75 93 VAL A N 1
ATOM 698 C CA . VAL A 1 93 ? -11.951 -0.064 7.479 1.00 97.75 93 VAL A CA 1
ATOM 699 C C . VAL A 1 93 ? -11.591 1.294 6.895 1.00 97.75 93 VAL A C 1
ATOM 701 O O . VAL A 1 93 ? -12.397 1.902 6.191 1.00 97.75 93 VAL A O 1
ATOM 704 N N . GLN A 1 94 ? -10.354 1.734 7.092 1.00 98.31 94 GLN A N 1
ATOM 705 C CA . GLN A 1 94 ? -9.807 2.881 6.374 1.00 98.31 94 GLN A CA 1
ATOM 706 C C . GLN A 1 94 ? -9.092 2.407 5.109 1.00 98.31 94 GLN A C 1
ATOM 708 O O . GLN A 1 94 ? -8.134 1.635 5.158 1.00 98.31 94 GLN A O 1
ATOM 713 N N . SER A 1 95 ? -9.571 2.870 3.955 1.00 98.38 95 SER A N 1
ATOM 714 C CA . SER A 1 95 ? -9.034 2.508 2.638 1.00 98.38 95 SER A CA 1
ATOM 715 C C . SER A 1 95 ? -8.505 3.735 1.902 1.00 98.38 95 SER A C 1
ATOM 717 O O . SER A 1 95 ? -8.980 4.848 2.120 1.00 98.38 95 SER A O 1
ATOM 719 N N . GLY A 1 96 ? -7.547 3.538 1.003 1.00 98.00 96 GLY A N 1
ATOM 720 C CA . GLY A 1 96 ? -7.022 4.606 0.156 1.00 98.00 96 GLY A CA 1
ATOM 721 C C . GLY A 1 96 ? -6.151 4.070 -0.971 1.00 98.00 96 GLY A C 1
ATOM 722 O O . GLY A 1 96 ? -5.884 2.870 -1.040 1.00 98.00 96 GLY A O 1
ATOM 723 N N . TRP A 1 97 ? -5.753 4.956 -1.881 1.00 98.06 97 TRP A N 1
ATOM 724 C CA . TRP A 1 97 ? -4.901 4.621 -3.017 1.00 98.06 97 TRP A CA 1
ATOM 725 C C . TRP A 1 97 ? -4.053 5.818 -3.458 1.00 98.06 97 TRP A C 1
ATOM 727 O O . TRP A 1 97 ? -4.400 6.969 -3.188 1.00 98.06 97 TRP A O 1
ATOM 737 N N . GLU A 1 98 ? -2.952 5.533 -4.151 1.00 96.62 98 GLU A N 1
ATOM 738 C CA . GLU A 1 98 ? -2.064 6.507 -4.788 1.00 96.62 98 GLU A CA 1
ATOM 739 C C . GLU A 1 98 ? -1.744 6.046 -6.217 1.00 96.62 98 GLU A C 1
ATOM 741 O O . GLU A 1 98 ? -1.392 4.891 -6.440 1.00 96.62 98 GLU A O 1
ATOM 746 N N . ASP A 1 99 ? -1.890 6.945 -7.192 1.00 92.31 99 ASP A N 1
ATOM 747 C CA . ASP A 1 99 ? -1.766 6.623 -8.623 1.00 92.31 99 ASP A CA 1
ATOM 748 C C . ASP A 1 99 ? -0.352 6.878 -9.195 1.00 92.31 99 ASP A C 1
ATOM 750 O O . ASP A 1 99 ? -0.049 6.419 -10.289 1.00 92.31 99 ASP A O 1
ATOM 754 N N . ASP A 1 100 ? 0.496 7.660 -8.511 1.00 89.00 100 ASP A N 1
ATOM 755 C CA . ASP A 1 100 ? 1.837 8.095 -8.975 1.00 89.00 100 ASP A CA 1
ATOM 756 C C . ASP A 1 100 ? 1.882 8.547 -10.454 1.00 89.00 100 ASP A C 1
ATOM 758 O O . ASP A 1 100 ? 2.818 8.262 -11.198 1.00 89.00 100 ASP A O 1
ATOM 762 N N . GLY A 1 101 ? 0.834 9.248 -10.904 1.00 81.38 101 GLY A N 1
ATOM 763 C CA . GLY A 1 101 ? 0.698 9.762 -12.273 1.00 81.38 101 GLY A CA 1
ATOM 764 C C . GLY A 1 101 ? -0.038 8.841 -13.258 1.00 81.38 101 GLY A C 1
ATOM 765 O O . GLY A 1 101 ? -0.464 9.317 -14.312 1.00 81.38 101 GLY A O 1
ATOM 766 N N . GLU A 1 102 ? -0.282 7.571 -12.916 1.00 76.56 102 GLU A N 1
ATOM 767 C CA . GLU A 1 102 ? -1.119 6.655 -13.701 1.00 76.56 102 GLU A CA 1
ATOM 768 C C . GLU A 1 102 ? -2.591 6.780 -13.315 1.00 76.56 102 GLU A C 1
ATOM 770 O O . GLU A 1 102 ? -3.076 6.132 -12.386 1.00 76.56 102 GLU A O 1
ATOM 775 N N . ARG A 1 103 ? -3.336 7.609 -14.055 1.00 77.94 103 ARG A N 1
ATOM 776 C CA . ARG A 1 103 ? -4.760 7.828 -13.771 1.00 77.94 103 ARG A CA 1
ATOM 777 C C . ARG A 1 103 ? -5.521 6.504 -13.655 1.00 77.94 103 ARG A C 1
ATOM 779 O O . ARG A 1 103 ? -5.522 5.692 -14.580 1.00 77.94 103 ARG A O 1
ATOM 786 N N . TYR A 1 104 ? -6.258 6.368 -12.554 1.00 78.56 104 TYR A N 1
ATOM 787 C CA . TYR A 1 104 ? -7.179 5.266 -12.268 1.00 78.56 104 TYR A CA 1
ATOM 788 C C . TYR A 1 104 ? -6.518 3.921 -11.926 1.00 78.56 104 TYR A C 1
ATOM 790 O O . TYR A 1 104 ? -7.240 2.927 -11.805 1.00 78.56 104 TYR A O 1
ATOM 798 N N . GLY A 1 105 ? -5.193 3.855 -11.767 1.00 85.25 105 GLY A N 1
ATOM 799 C CA . GLY A 1 105 ? -4.489 2.618 -11.419 1.00 85.25 105 GLY A CA 1
ATOM 800 C C . GLY A 1 105 ? -4.815 2.129 -10.004 1.00 85.25 105 GLY A C 1
ATOM 801 O O . GLY A 1 105 ? -5.287 1.008 -9.817 1.00 85.25 105 GLY A O 1
ATOM 802 N N . GLY A 1 106 ? -4.651 2.992 -9.007 1.00 93.75 106 GLY A N 1
ATOM 803 C CA . GLY A 1 106 ? -4.806 2.674 -7.591 1.00 93.75 106 GLY A CA 1
ATOM 804 C C . GLY A 1 106 ? -6.237 2.304 -7.212 1.00 93.75 106 GLY A C 1
ATOM 805 O O . GLY A 1 106 ? -6.456 1.328 -6.500 1.00 93.75 106 GLY A O 1
ATOM 806 N N . ASN A 1 107 ? -7.244 2.987 -7.768 1.00 95.75 107 ASN A N 1
ATOM 807 C CA . ASN A 1 107 ? -8.649 2.620 -7.538 1.00 95.75 107 ASN A CA 1
ATOM 808 C C . ASN A 1 107 ? -8.966 1.208 -8.079 1.00 95.75 107 ASN A C 1
ATOM 810 O O . ASN A 1 107 ? -9.710 0.454 -7.455 1.00 95.75 107 ASN A O 1
ATOM 814 N N . LYS A 1 108 ? -8.370 0.793 -9.209 1.00 96.06 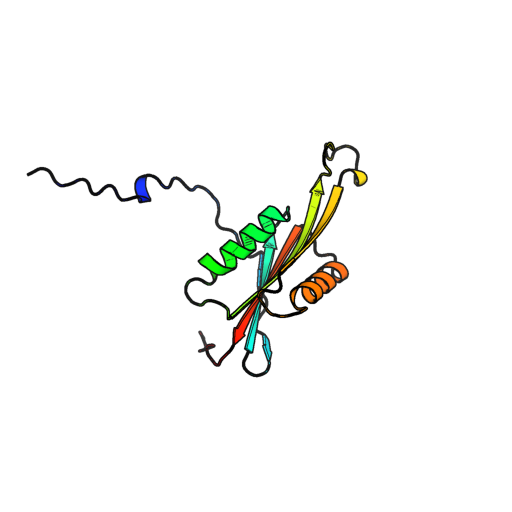108 LYS A N 1
ATOM 815 C CA . LYS A 1 108 ? -8.540 -0.584 -9.707 1.00 96.06 108 LYS A CA 1
ATOM 816 C C . LYS A 1 108 ? -7.945 -1.608 -8.742 1.00 96.06 108 LYS A C 1
ATOM 818 O O . LYS A 1 108 ? -8.610 -2.600 -8.459 1.00 96.06 108 LYS A O 1
ATOM 823 N N . ILE A 1 109 ? -6.750 -1.348 -8.206 1.00 97.38 109 ILE A N 1
ATOM 824 C CA . ILE A 1 109 ? -6.130 -2.210 -7.186 1.00 97.38 109 ILE A CA 1
ATOM 825 C C . ILE A 1 109 ? -7.044 -2.294 -5.957 1.00 97.38 109 ILE A C 1
ATOM 827 O O . ILE A 1 109 ? -7.352 -3.392 -5.497 1.00 97.38 109 ILE A O 1
ATOM 831 N N . LEU A 1 110 ? -7.558 -1.156 -5.475 1.00 98.12 110 LEU A N 1
ATOM 832 C CA . LEU A 1 110 ? -8.457 -1.118 -4.321 1.00 98.12 110 LEU A CA 1
ATOM 833 C C . LEU A 1 110 ? -9.725 -1.958 -4.541 1.00 98.12 110 LEU A C 1
ATOM 835 O O . LEU A 1 110 ? -10.116 -2.714 -3.654 1.00 98.12 110 LEU A O 1
ATOM 839 N N . LYS A 1 111 ? -10.347 -1.871 -5.723 1.00 97.81 111 LYS A N 1
ATOM 840 C CA . LYS A 1 111 ? -11.528 -2.682 -6.066 1.00 97.81 111 LYS A CA 1
ATOM 841 C C . LYS A 1 111 ? -11.235 -4.181 -6.040 1.00 97.81 111 LYS A C 1
ATOM 843 O O . LYS A 1 111 ? -12.064 -4.950 -5.556 1.00 97.81 111 LYS A O 1
ATOM 848 N N . VAL A 1 112 ? -10.064 -4.598 -6.523 1.00 97.81 112 VAL A N 1
ATOM 849 C CA . VAL A 1 112 ? -9.629 -6.000 -6.431 1.00 97.81 112 VAL A CA 1
ATOM 850 C C . VAL A 1 112 ? -9.465 -6.400 -4.965 1.00 97.81 112 VAL A C 1
ATOM 852 O O . VAL A 1 112 ? -10.046 -7.392 -4.544 1.00 97.81 112 VAL A O 1
ATOM 855 N N . MET A 1 113 ? -8.783 -5.591 -4.148 1.00 98.06 113 MET A N 1
ATOM 856 C CA . MET A 1 113 ? -8.622 -5.876 -2.715 1.00 98.06 113 MET A CA 1
ATOM 857 C C . MET A 1 113 ? -9.959 -5.989 -1.970 1.00 98.06 113 MET A C 1
ATOM 859 O O . MET A 1 113 ? -10.082 -6.793 -1.051 1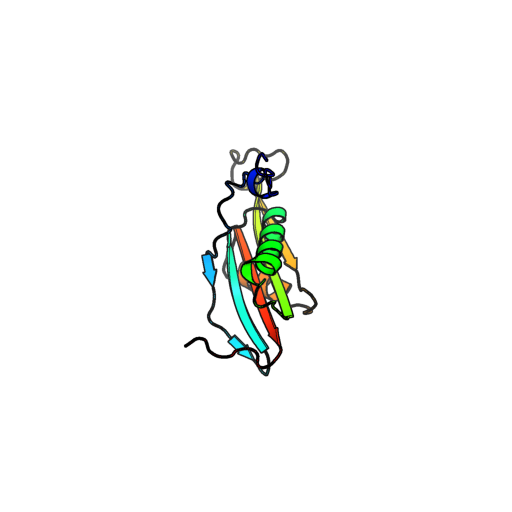.00 98.06 113 MET A O 1
ATOM 863 N N . GLN A 1 114 ? -10.958 -5.184 -2.339 1.00 98.25 114 GLN A N 1
ATOM 864 C CA . GLN A 1 114 ? -12.310 -5.274 -1.783 1.00 98.25 114 GLN A CA 1
ATOM 865 C C . GLN A 1 114 ? -13.009 -6.573 -2.197 1.00 98.25 114 GLN A C 1
ATOM 867 O O . GLN A 1 114 ? -13.603 -7.230 -1.347 1.00 98.25 114 GLN A O 1
ATOM 872 N N . THR A 1 115 ? -12.907 -6.944 -3.476 1.00 98.31 115 THR A N 1
ATOM 873 C CA . THR A 1 115 ? -13.518 -8.162 -4.035 1.00 98.31 115 THR A CA 1
ATOM 874 C C . THR A 1 115 ? -12.929 -9.422 -3.400 1.00 98.31 115 THR A C 1
ATOM 876 O O . THR A 1 115 ? -13.671 -10.313 -3.005 1.00 98.31 115 THR A O 1
ATOM 879 N N . GLU A 1 116 ? -11.608 -9.452 -3.224 1.00 97.75 116 GLU A N 1
ATOM 880 C CA . GLU A 1 116 ? -10.871 -10.584 -2.648 1.00 97.75 116 GLU A CA 1
ATOM 881 C C . GLU A 1 116 ? -10.834 -10.572 -1.107 1.00 97.75 116 GLU A C 1
ATOM 883 O O . GLU A 1 116 ? -10.183 -11.410 -0.487 1.00 97.75 116 GLU A O 1
ATOM 888 N N .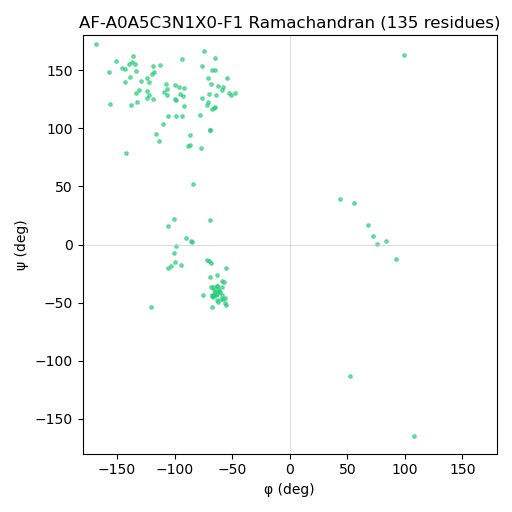 GLY A 1 117 ? -11.479 -9.600 -0.449 1.00 96.50 117 GLY A N 1
ATOM 889 C CA . GLY A 1 117 ? -11.506 -9.519 1.015 1.00 96.50 117 GLY A CA 1
ATOM 890 C C . GLY A 1 117 ? -10.157 -9.194 1.677 1.00 96.50 117 GLY A C 1
ATOM 891 O O . GLY A 1 117 ? -10.017 -9.353 2.885 1.00 96.50 117 GLY A O 1
ATOM 892 N N . VAL A 1 118 ? -9.175 -8.684 0.927 1.00 96.69 118 VAL A N 1
ATOM 893 C CA . VAL A 1 118 ? -7.817 -8.386 1.416 1.00 96.69 118 VAL A CA 1
ATOM 894 C C . VAL A 1 118 ? -7.819 -7.157 2.330 1.00 96.69 118 VAL A C 1
ATOM 896 O O . VAL A 1 118 ? -8.177 -6.063 1.892 1.00 96.69 118 VAL A O 1
ATOM 899 N N . ILE A 1 119 ? -7.394 -7.317 3.584 1.00 97.25 119 ILE A N 1
ATOM 900 C CA . ILE A 1 119 ? -7.336 -6.266 4.613 1.00 97.25 119 ILE A CA 1
ATOM 901 C C . ILE A 1 119 ? -6.017 -6.333 5.396 1.00 97.25 119 ILE A C 1
ATOM 903 O O . ILE A 1 119 ? -5.319 -7.342 5.343 1.00 97.25 119 ILE A O 1
ATOM 907 N N . ASP A 1 120 ? -5.669 -5.248 6.085 1.00 97.56 120 ASP A N 1
ATOM 908 C CA . ASP A 1 120 ? -4.403 -5.021 6.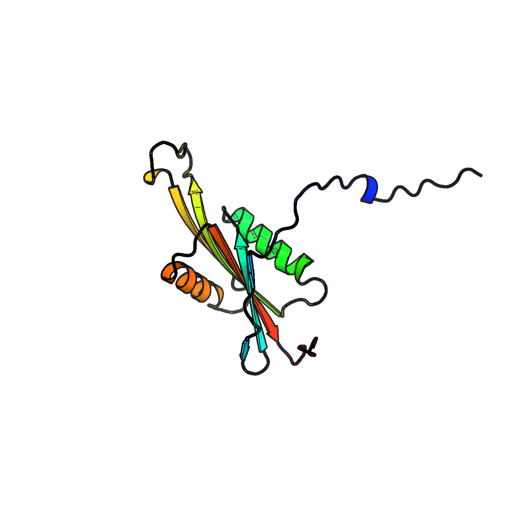796 1.00 97.56 120 ASP A CA 1
ATOM 909 C C . ASP A 1 120 ? -3.168 -5.181 5.910 1.00 97.56 120 ASP A C 1
ATOM 911 O O . ASP A 1 120 ? -2.099 -5.652 6.316 1.00 97.56 120 ASP A O 1
ATOM 915 N N . VAL A 1 121 ? -3.336 -4.761 4.658 1.00 97.94 121 VAL A N 1
ATOM 916 C CA . VAL A 1 121 ? -2.351 -4.889 3.593 1.00 97.94 121 VAL A CA 1
ATOM 917 C C . VAL A 1 121 ? -2.329 -3.612 2.761 1.00 97.94 121 VAL A C 1
ATOM 919 O O . VAL A 1 121 ? -3.363 -2.991 2.499 1.00 97.94 121 VAL A O 1
ATOM 922 N N . ILE A 1 122 ? -1.132 -3.256 2.302 1.00 98.62 122 ILE A N 1
ATOM 923 C CA . ILE A 1 122 ? -0.925 -2.401 1.134 1.00 98.62 122 ILE A CA 1
ATOM 924 C C . ILE A 1 122 ? -0.425 -3.265 -0.024 1.00 98.62 122 ILE A C 1
ATOM 926 O O . ILE A 1 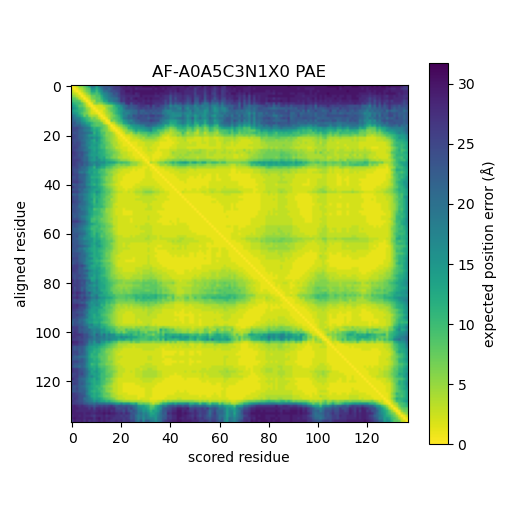122 ? 0.484 -4.082 0.143 1.00 98.62 122 ILE A O 1
ATOM 930 N N . VAL A 1 123 ? -1.023 -3.070 -1.195 1.00 98.44 123 VAL A N 1
ATOM 931 C CA . VAL A 1 123 ? -0.553 -3.619 -2.466 1.00 98.44 123 VAL A CA 1
ATOM 932 C C . VAL A 1 123 ? 0.051 -2.481 -3.272 1.00 98.44 123 VAL A C 1
ATOM 934 O O . VAL A 1 123 ? -0.583 -1.440 -3.442 1.00 98.44 123 VAL A O 1
ATOM 937 N N . ILE A 1 124 ? 1.269 -2.687 -3.762 1.00 98.38 124 ILE A N 1
ATOM 938 C CA . ILE A 1 124 ? 2.011 -1.744 -4.596 1.00 98.38 124 ILE A CA 1
ATOM 939 C C . ILE A 1 124 ? 2.276 -2.423 -5.934 1.00 98.38 124 ILE A C 1
ATOM 941 O O . ILE A 1 124 ? 2.820 -3.520 -5.967 1.00 98.38 124 ILE A O 1
ATOM 945 N N . VAL A 1 125 ? 1.875 -1.796 -7.030 1.00 97.31 125 VAL A N 1
ATOM 946 C CA . VAL A 1 125 ? 2.180 -2.208 -8.396 1.00 97.31 125 VAL A CA 1
ATOM 947 C C . VAL A 1 125 ? 3.230 -1.262 -8.948 1.00 97.31 125 VAL A C 1
ATOM 949 O O . VAL A 1 125 ? 2.960 -0.094 -9.232 1.00 97.31 125 VAL A O 1
ATOM 952 N N . SER A 1 126 ? 4.420 -1.806 -9.134 1.00 96.50 126 SER A N 1
ATOM 953 C CA . SER A 1 126 ? 5.564 -1.107 -9.695 1.00 96.50 126 SER A CA 1
ATOM 954 C C . SER A 1 126 ? 5.595 -1.349 -11.189 1.00 96.50 126 SER A C 1
ATOM 956 O O . SER A 1 126 ? 5.515 -2.494 -11.642 1.00 96.50 126 SER A O 1
ATOM 958 N N . ARG A 1 127 ? 5.677 -0.276 -11.973 1.00 93.81 127 ARG A N 1
ATOM 959 C CA . ARG A 1 127 ? 5.685 -0.329 -13.436 1.00 93.81 127 ARG A CA 1
ATOM 960 C C . ARG A 1 127 ? 6.942 0.327 -13.983 1.00 93.81 127 ARG A C 1
ATOM 962 O O . ARG A 1 127 ? 7.212 1.488 -13.693 1.00 93.81 127 ARG A O 1
ATOM 969 N N . TRP A 1 128 ? 7.650 -0.376 -14.859 1.00 93.19 128 TRP A N 1
ATOM 970 C CA . TRP A 1 128 ? 8.784 0.152 -15.620 1.00 93.19 128 TRP A CA 1
ATOM 971 C C . TRP A 1 128 ? 8.387 0.310 -17.088 1.00 93.19 128 TRP A C 1
ATOM 973 O O . TRP A 1 128 ? 7.819 -0.611 -17.678 1.00 93.19 128 TRP A O 1
ATOM 983 N N . TYR A 1 129 ? 8.663 1.472 -17.682 1.00 87.25 129 TYR A N 1
ATOM 984 C CA . TYR A 1 129 ? 8.523 1.710 -19.120 1.00 87.25 129 TYR A CA 1
ATOM 985 C C . TYR A 1 129 ? 9.878 1.608 -19.830 1.00 87.25 129 TYR A C 1
ATOM 987 O O . TYR A 1 129 ? 10.870 2.171 -19.376 1.00 87.25 129 TYR A O 1
ATOM 995 N N . GLY A 1 130 ? 9.894 0.948 -20.988 1.00 75.56 130 GLY A N 1
ATOM 996 C CA . GLY A 1 130 ? 11.096 0.719 -21.787 1.00 75.56 130 GLY A CA 1
ATOM 997 C C . GLY A 1 130 ? 11.680 -0.680 -21.585 1.00 75.56 130 GLY A C 1
ATOM 998 O O . GLY A 1 130 ? 11.351 -1.384 -20.636 1.00 75.56 130 GLY A O 1
ATOM 999 N N . PHE A 1 131 ? 12.544 -1.100 -22.512 1.00 57.09 131 PHE A N 1
ATOM 1000 C CA . PHE A 1 131 ? 13.131 -2.448 -22.583 1.00 57.09 131 PHE A CA 1
ATOM 1001 C C . PHE A 1 131 ? 1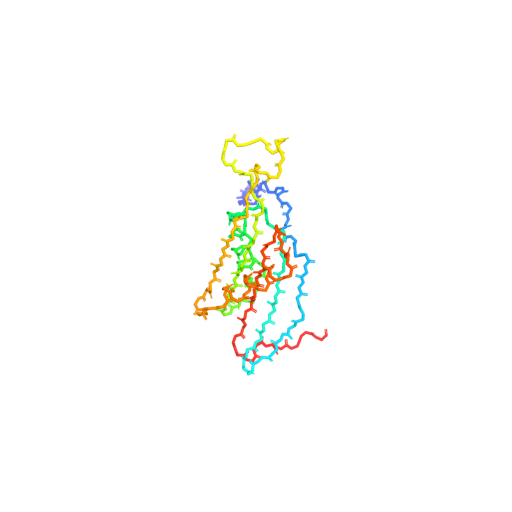4.136 -2.780 -21.461 1.00 57.09 131 PHE A C 1
ATOM 1003 O O . PHE A 1 131 ? 14.943 -3.689 -21.609 1.00 57.09 131 PHE A O 1
ATOM 1010 N N . THR A 1 132 ? 14.113 -2.094 -20.319 1.00 51.22 132 THR A N 1
ATOM 1011 C CA . THR A 1 132 ? 14.984 -2.400 -19.173 1.00 51.22 132 THR A CA 1
ATOM 1012 C C . THR A 1 132 ? 14.395 -3.507 -18.294 1.00 51.22 132 THR A C 1
ATOM 1014 O O . THR A 1 132 ? 14.300 -3.400 -17.074 1.00 51.22 132 THR A O 1
ATOM 1017 N N . PHE A 1 133 ? 14.040 -4.623 -18.922 1.00 50.12 133 PHE A N 1
ATOM 1018 C CA . PHE A 1 133 ? 14.215 -5.939 -18.321 1.00 50.12 133 PHE A CA 1
ATOM 1019 C C . PHE A 1 133 ? 15.259 -6.634 -19.186 1.00 50.12 133 PHE A C 1
ATOM 1021 O O . PHE A 1 133 ? 14.929 -7.234 -20.202 1.00 50.12 133 PHE A O 1
ATOM 1028 N N . LEU A 1 134 ? 16.530 -6.451 -18.825 1.00 52.69 134 LEU A N 1
ATOM 1029 C CA . LEU A 1 134 ? 17.500 -7.494 -19.111 1.00 52.69 134 LEU A CA 1
ATOM 1030 C C . LEU A 1 134 ? 17.234 -8.577 -18.072 1.00 52.69 134 LEU A C 1
ATOM 1032 O O . LEU A 1 134 ? 17.086 -8.263 -16.890 1.00 52.69 134 LEU A O 1
ATOM 1036 N N . ASP A 1 135 ? 17.034 -9.787 -18.579 1.00 47.91 135 ASP A N 1
ATOM 1037 C CA . ASP A 1 135 ? 16.883 -11.013 -17.814 1.00 47.91 135 ASP A CA 1
ATOM 1038 C C . ASP A 1 135 ? 17.978 -11.115 -16.749 1.00 47.91 135 ASP A C 1
ATOM 1040 O O . ASP A 1 135 ? 19.162 -11.019 -17.071 1.00 47.91 135 ASP A O 1
ATOM 1044 N N . ASP A 1 136 ? 17.576 -11.387 -15.513 1.00 44.84 136 ASP A N 1
ATOM 1045 C CA . ASP A 1 136 ? 18.424 -12.127 -14.591 1.00 44.84 136 ASP A CA 1
ATOM 1046 C C . ASP A 1 136 ? 17.890 -13.565 -14.657 1.00 44.84 136 ASP A C 1
ATOM 1048 O O . ASP A 1 136 ? 16.724 -13.801 -14.328 1.00 44.84 136 ASP A O 1
ATOM 1052 N N . GLY A 1 137 ? 18.692 -14.463 -15.240 1.00 40.25 137 GLY A N 1
ATOM 1053 C CA . GLY A 1 137 ? 18.327 -15.853 -15.543 1.00 40.25 137 GLY A CA 1
ATOM 1054 C C . GLY A 1 137 ? 17.991 -16.729 -14.343 1.00 40.25 137 GLY A C 1
ATOM 1055 O O . GLY A 1 137 ? 18.277 -16.339 -13.190 1.00 40.25 137 GLY A O 1
#